Protein AF-A0A6I3MYE1-F1 (afdb_monomer_lite)

Foldseek 3Di:
DVVVVVVVVVVVVVVVPDDPDPDPDDPPDPPDDPDDDPPPLVDPVLVCCQQVVVPPVSLVVNLVSCVVVVNLVVQLVSLVSNCPPVVPLVSLVSNLVSLQCVQQPPHPDDSLDPVRPDPVSVVVSLVSLLSNLLQPNPVSLVSVQVNVVVCVVVPNDDPDDDSVVSVVNNVVVVVPVPD

Structure (mmCIF, N/CA/C/O backbone):
data_AF-A0A6I3MYE1-F1
#
_entry.id   AF-A0A6I3MYE1-F1
#
loop_
_atom_site.group_PDB
_atom_site.id
_atom_site.type_symbol
_atom_site.label_atom_id
_atom_site.label_alt_id
_atom_site.label_comp_id
_atom_site.label_asym_id
_atom_site.label_entity_id
_atom_site.label_seq_id
_atom_site.pdbx_PDB_ins_code
_atom_site.Cartn_x
_atom_site.Cartn_y
_atom_site.Cartn_z
_atom_site.occupancy
_atom_site.B_iso_or_equiv
_atom_site.auth_seq_id
_atom_site.auth_comp_id
_atom_site.auth_asym_id
_atom_site.auth_atom_id
_atom_site.pdbx_PDB_model_num
ATOM 1 N N . MET A 1 1 ? 21.513 -21.586 50.629 1.00 57.09 1 MET A N 1
ATOM 2 C CA . MET A 1 1 ? 21.632 -20.219 51.196 1.00 57.09 1 MET A CA 1
ATOM 3 C C . MET A 1 1 ? 21.993 -19.155 50.156 1.00 57.09 1 MET A C 1
ATOM 5 O O . MET A 1 1 ? 21.304 -18.153 50.114 1.00 57.09 1 MET A O 1
ATOM 9 N N . LYS A 1 2 ? 22.977 -19.357 49.261 1.00 51.38 2 LYS A N 1
ATOM 10 C CA . LYS A 1 2 ? 23.384 -18.339 48.261 1.00 51.38 2 LYS A CA 1
ATOM 11 C C . LYS A 1 2 ? 22.304 -17.934 47.233 1.00 51.38 2 LYS A C 1
ATOM 13 O O . LYS A 1 2 ? 22.290 -16.789 46.810 1.00 51.38 2 LYS A O 1
ATOM 18 N N . GLN A 1 3 ? 21.372 -18.825 46.878 1.00 56.34 3 GLN A N 1
ATOM 19 C CA . GLN A 1 3 ? 20.299 -18.511 45.917 1.00 56.34 3 GLN A CA 1
ATOM 20 C C . GLN A 1 3 ? 19.172 -17.634 46.497 1.00 56.34 3 GLN A C 1
ATOM 22 O O . GLN A 1 3 ? 18.558 -16.875 45.756 1.00 56.34 3 GLN A O 1
ATOM 27 N N . PHE A 1 4 ? 18.958 -17.651 47.819 1.00 63.69 4 PHE A N 1
ATOM 28 C CA . PHE A 1 4 ? 17.985 -16.762 48.470 1.00 63.69 4 PHE A CA 1
ATOM 29 C C . PHE A 1 4 ? 18.438 -15.295 48.448 1.00 63.69 4 PHE A C 1
ATOM 31 O O . PHE A 1 4 ? 17.611 -14.405 48.280 1.00 63.69 4 PHE A O 1
ATOM 38 N N . TYR A 1 5 ? 19.750 -15.041 48.528 1.00 66.94 5 TYR A N 1
ATOM 39 C CA . TYR A 1 5 ? 20.302 -13.685 48.436 1.00 66.94 5 TYR A CA 1
ATOM 40 C C . TYR A 1 5 ? 20.134 -13.069 47.044 1.00 66.94 5 TYR A C 1
ATOM 42 O O . TYR A 1 5 ? 19.904 -11.871 46.940 1.00 66.94 5 TYR A O 1
ATOM 50 N N . ILE A 1 6 ? 20.195 -13.879 45.983 1.00 71.44 6 ILE A N 1
ATOM 51 C CA . ILE A 1 6 ? 20.029 -13.398 44.603 1.00 71.44 6 ILE A CA 1
ATOM 52 C C . ILE A 1 6 ? 18.579 -12.961 44.362 1.00 71.44 6 ILE A C 1
ATOM 54 O O . ILE A 1 6 ? 18.345 -11.891 43.809 1.00 71.44 6 ILE A O 1
ATOM 58 N N . ILE A 1 7 ? 17.606 -13.744 44.839 1.00 74.31 7 ILE A N 1
ATOM 59 C CA . ILE A 1 7 ? 16.181 -13.405 44.711 1.00 74.31 7 ILE A CA 1
ATOM 60 C C . ILE A 1 7 ? 15.846 -12.169 45.556 1.00 74.31 7 ILE A C 1
ATOM 62 O O . ILE A 1 7 ? 15.204 -11.246 45.060 1.00 74.31 7 ILE A O 1
ATOM 66 N N . ALA A 1 8 ? 16.352 -12.092 46.792 1.00 74.00 8 ALA A N 1
ATOM 67 C CA . ALA A 1 8 ? 16.167 -10.919 47.646 1.00 74.00 8 ALA A CA 1
ATOM 68 C C . ALA A 1 8 ? 16.773 -9.641 47.032 1.00 74.00 8 ALA A C 1
ATOM 70 O O . ALA A 1 8 ? 16.176 -8.573 47.132 1.00 74.00 8 ALA A O 1
ATOM 71 N N . PHE A 1 9 ? 17.916 -9.751 46.347 1.00 75.88 9 PHE A N 1
ATOM 72 C CA . PHE A 1 9 ? 18.567 -8.629 45.667 1.00 75.88 9 PHE A CA 1
ATOM 73 C C . PHE A 1 9 ? 17.779 -8.143 44.438 1.00 75.88 9 PHE A C 1
ATOM 75 O O . PHE A 1 9 ? 17.625 -6.940 44.250 1.00 75.88 9 PHE A O 1
ATOM 82 N N . ILE A 1 10 ? 17.206 -9.055 43.642 1.00 75.44 10 ILE A N 1
ATOM 83 C CA . ILE A 1 10 ? 16.357 -8.699 42.489 1.00 75.44 10 ILE A CA 1
ATOM 84 C C . ILE A 1 10 ? 15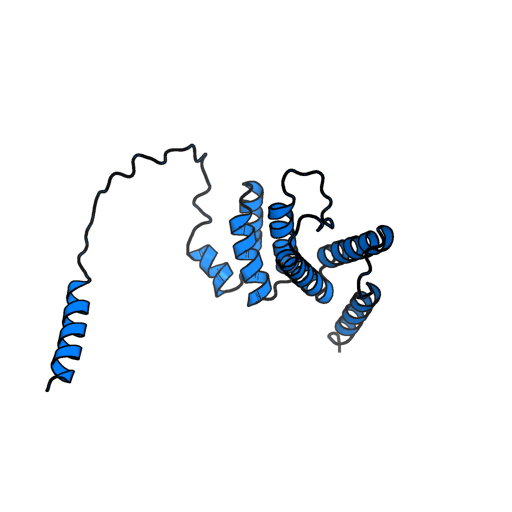.058 -8.017 42.953 1.00 75.44 10 ILE A C 1
ATOM 86 O O . ILE A 1 10 ? 14.643 -7.020 42.361 1.00 75.44 10 ILE A O 1
ATOM 90 N N . CYS A 1 11 ? 14.449 -8.485 44.048 1.00 72.88 11 CYS A N 1
ATOM 91 C CA . CYS A 1 11 ? 13.275 -7.835 44.638 1.00 72.88 11 CYS A CA 1
ATOM 92 C C . CYS A 1 11 ? 13.591 -6.437 45.196 1.00 72.88 11 CYS A C 1
ATOM 94 O O . CYS A 1 11 ? 12.757 -5.541 45.091 1.00 72.88 11 CYS A O 1
ATOM 96 N N . LEU A 1 12 ? 14.794 -6.223 45.741 1.00 71.75 12 LEU A N 1
ATOM 97 C CA . LEU A 1 12 ? 15.223 -4.913 46.241 1.00 71.75 12 LEU A CA 1
ATOM 98 C C . LEU A 1 12 ? 15.397 -3.888 45.103 1.00 71.75 12 LEU A C 1
ATOM 100 O O . LEU A 1 12 ? 15.037 -2.724 45.261 1.00 71.75 12 LEU A O 1
ATOM 104 N N . LEU A 1 13 ? 15.895 -4.327 43.941 1.00 68.62 13 LEU A N 1
ATOM 105 C CA . LEU A 1 13 ? 16.049 -3.481 42.751 1.00 68.62 13 LEU A CA 1
ATOM 106 C C . LEU A 1 13 ? 14.701 -3.081 42.131 1.00 68.62 13 LEU A C 1
ATOM 108 O O . LEU A 1 13 ? 14.567 -1.961 41.646 1.00 68.62 13 LEU A O 1
ATOM 112 N N . ALA A 1 14 ? 13.686 -3.948 42.200 1.00 65.94 14 ALA A N 1
ATOM 113 C CA . ALA A 1 14 ? 12.341 -3.641 41.706 1.00 65.94 14 ALA A CA 1
ATOM 114 C C . ALA A 1 14 ? 11.619 -2.558 42.537 1.00 65.94 14 ALA A C 1
ATOM 116 O O . ALA A 1 14 ? 10.782 -1.836 42.003 1.00 65.94 14 ALA A O 1
ATOM 117 N N . MET A 1 15 ? 11.968 -2.402 43.821 1.00 62.41 15 MET A N 1
ATOM 118 C CA . MET A 1 15 ? 11.363 -1.401 44.717 1.00 62.41 15 MET A CA 1
ATOM 119 C C . MET A 1 15 ? 12.040 -0.020 44.638 1.00 62.41 15 MET A C 1
ATOM 121 O O . MET A 1 15 ? 11.454 0.969 45.069 1.00 62.41 15 MET A O 1
ATOM 125 N N . LEU A 1 16 ? 13.248 0.072 44.068 1.00 60.94 16 LEU A N 1
ATOM 126 C CA . LEU A 1 16 ? 13.970 1.338 43.858 1.00 60.94 16 LEU A CA 1
ATOM 127 C C . LEU A 1 16 ? 13.668 1.996 42.494 1.00 60.94 16 LEU A C 1
ATOM 129 O O . LEU A 1 16 ? 14.170 3.081 42.219 1.00 60.94 16 LEU A O 1
ATOM 133 N N . GLY A 1 17 ? 12.847 1.365 41.645 1.00 58.81 17 GLY A N 1
ATOM 134 C CA . GLY A 1 17 ? 12.538 1.820 40.282 1.00 58.81 17 GLY A CA 1
ATOM 135 C C . GLY A 1 17 ? 11.368 2.802 40.131 1.00 58.81 17 GLY A C 1
ATOM 136 O O . GLY A 1 17 ? 11.041 3.160 39.005 1.00 58.81 17 GLY A O 1
ATOM 137 N N . CYS A 1 18 ? 10.740 3.253 41.221 1.00 49.69 18 CYS A N 1
ATOM 138 C CA . CYS A 1 18 ? 9.674 4.261 41.179 1.00 49.69 18 CYS A CA 1
ATOM 139 C C . CYS A 1 18 ? 10.105 5.540 41.904 1.00 49.69 18 CYS A C 1
ATOM 141 O O . CYS A 1 18 ? 9.678 5.807 43.027 1.00 49.69 18 CYS A O 1
ATOM 143 N N . SER A 1 19 ? 10.934 6.353 41.252 1.00 53.75 19 SER A N 1
ATOM 144 C CA . SER A 1 19 ? 11.054 7.775 41.567 1.00 53.75 19 SER A CA 1
ATOM 145 C C . SER A 1 19 ? 10.352 8.584 40.476 1.00 53.75 19 SER A C 1
ATOM 147 O O . SER A 1 19 ? 10.760 8.606 39.317 1.00 53.75 19 SER A O 1
ATOM 149 N N . ASN A 1 20 ? 9.265 9.255 40.863 1.00 55.44 20 ASN A N 1
ATOM 150 C CA . ASN A 1 20 ? 8.674 10.341 40.091 1.00 55.44 20 ASN A CA 1
ATOM 151 C C . ASN A 1 20 ? 9.698 11.480 40.010 1.00 55.44 20 ASN A C 1
ATOM 153 O O . ASN A 1 20 ? 9.786 12.312 40.911 1.00 55.44 20 ASN A O 1
ATOM 157 N N . GLY A 1 21 ? 10.487 11.491 38.941 1.00 41.78 21 GLY A N 1
ATOM 158 C CA . GLY A 1 21 ? 11.301 12.628 38.538 1.00 41.78 21 GLY A CA 1
ATOM 159 C C . GLY A 1 21 ? 10.532 13.465 37.526 1.00 41.78 21 GLY A C 1
ATOM 160 O O . GLY A 1 21 ? 10.546 13.164 36.336 1.00 41.78 21 GLY A O 1
ATOM 161 N N . GLN A 1 22 ? 9.857 14.518 37.991 1.00 51.88 22 GLN A N 1
ATOM 162 C CA . GLN A 1 22 ? 9.583 15.673 37.138 1.00 51.88 22 GLN A CA 1
ATOM 163 C C . GLN A 1 22 ? 10.924 16.348 36.862 1.00 51.88 22 GLN A C 1
ATOM 165 O O . GLN A 1 22 ? 11.401 17.135 37.676 1.00 51.88 22 GLN A O 1
ATOM 170 N N . ASP A 1 23 ? 11.540 16.005 35.734 1.00 42.75 23 ASP A N 1
ATOM 171 C CA . ASP A 1 23 ? 12.728 16.693 35.248 1.00 42.75 23 ASP A CA 1
ATOM 172 C C . ASP A 1 23 ? 12.311 17.677 34.149 1.00 42.75 23 ASP A C 1
ATOM 174 O O . ASP A 1 23 ? 12.023 17.307 33.006 1.00 42.75 23 ASP A O 1
ATOM 178 N N . ASN A 1 24 ? 12.213 18.949 34.542 1.00 52.44 24 ASN A N 1
ATOM 179 C CA . ASN A 1 24 ? 12.121 20.091 33.642 1.00 52.44 24 ASN A CA 1
ATOM 180 C C . ASN A 1 24 ? 13.464 20.229 32.914 1.00 52.44 24 ASN A C 1
ATOM 182 O O . ASN A 1 24 ? 14.309 21.032 33.301 1.00 52.44 24 ASN A O 1
ATOM 186 N N . SER A 1 25 ? 13.653 19.448 31.852 1.00 41.72 25 SER A N 1
ATOM 187 C CA . SER A 1 25 ? 14.732 19.674 30.896 1.00 41.72 25 SER A CA 1
ATOM 188 C C . SER A 1 25 ? 14.196 20.426 29.682 1.00 41.72 25 SER A C 1
ATOM 190 O O . SER A 1 25 ? 13.296 19.998 28.958 1.00 41.72 25 SER A O 1
ATOM 192 N N . ASP A 1 26 ? 14.757 21.615 29.536 1.00 51.88 26 ASP A N 1
ATOM 193 C CA . ASP A 1 26 ? 14.603 22.581 28.469 1.00 51.88 26 ASP A CA 1
ATOM 194 C C . ASP A 1 26 ? 14.612 21.912 27.076 1.00 51.88 26 ASP A C 1
ATOM 196 O O . ASP A 1 26 ? 15.653 21.521 26.549 1.00 51.88 26 ASP A O 1
ATOM 200 N N . LYS A 1 27 ? 13.429 21.765 26.464 1.00 46.03 27 LYS A N 1
ATOM 201 C CA . LYS A 1 27 ? 13.260 21.438 25.035 1.00 46.03 27 LYS A CA 1
ATOM 202 C C . LYS A 1 27 ? 13.051 22.714 24.218 1.00 46.03 27 LYS A C 1
ATOM 204 O O . LYS A 1 27 ? 12.190 22.782 23.343 1.00 46.03 27 LYS A O 1
ATOM 209 N N . SER A 1 28 ? 13.846 23.745 24.474 1.00 51.50 28 SER A N 1
ATOM 210 C CA . SER A 1 28 ? 14.076 24.796 23.490 1.00 51.50 28 SER A CA 1
ATOM 211 C C . SER A 1 28 ? 15.246 24.370 22.602 1.00 51.50 28 SER A C 1
ATOM 213 O O . SER A 1 28 ? 16.378 24.677 22.912 1.00 51.50 28 SER A O 1
ATOM 215 N N . LEU A 1 29 ? 14.982 23.583 21.546 1.00 48.62 29 LEU A N 1
ATOM 216 C CA . LEU A 1 29 ? 15.809 23.455 20.321 1.00 48.62 29 LEU A CA 1
ATOM 217 C C . LEU A 1 29 ? 15.250 22.364 19.376 1.00 48.62 29 LEU A C 1
ATOM 219 O O . LEU A 1 29 ? 15.963 21.464 18.970 1.00 48.62 29 LEU A O 1
ATOM 223 N N . LEU A 1 30 ? 13.967 22.439 19.011 1.00 39.25 30 LEU A N 1
ATOM 224 C CA . LEU A 1 30 ? 13.428 21.922 17.736 1.00 39.25 30 LEU A CA 1
ATOM 225 C C . LEU A 1 30 ? 12.148 22.715 17.406 1.00 39.25 30 LEU A C 1
ATOM 227 O O . LEU A 1 30 ? 11.047 22.180 17.340 1.00 39.25 30 LEU A O 1
ATOM 231 N N . LYS A 1 31 ? 12.280 24.039 17.263 1.00 42.41 31 LYS A N 1
ATOM 232 C CA . LYS A 1 31 ? 11.276 24.861 16.573 1.00 42.41 31 LYS A CA 1
ATOM 233 C C . LYS A 1 31 ? 11.700 24.980 15.113 1.00 42.41 31 LYS A C 1
ATOM 235 O O . LYS A 1 31 ? 12.221 26.010 14.703 1.00 42.41 31 LYS A O 1
ATOM 240 N N . GLU A 1 32 ? 11.475 23.929 14.337 1.00 44.84 32 GLU A N 1
ATOM 241 C CA . GLU A 1 32 ? 11.311 24.086 12.893 1.00 44.84 32 GLU A CA 1
ATOM 242 C C . GLU A 1 32 ? 9.823 23.967 12.573 1.00 44.84 32 GLU A C 1
ATOM 244 O O . GLU A 1 32 ? 9.210 22.932 12.803 1.00 44.84 32 GLU A O 1
ATOM 249 N N . ASN A 1 33 ? 9.260 25.094 12.127 1.00 46.38 33 ASN A N 1
ATOM 250 C CA . ASN A 1 33 ? 7.975 25.286 11.450 1.00 46.38 33 ASN A CA 1
ATOM 251 C C . ASN A 1 33 ? 7.081 24.041 11.288 1.00 46.38 33 ASN A C 1
ATOM 253 O O . ASN A 1 33 ? 6.906 23.518 10.188 1.00 46.38 33 ASN A O 1
ATOM 257 N N . THR A 1 34 ? 6.402 23.632 12.357 1.00 42.91 34 THR A N 1
ATOM 258 C CA . THR A 1 34 ? 5.213 22.787 12.247 1.00 42.91 34 THR A CA 1
ATOM 259 C C . THR A 1 34 ? 4.009 23.698 12.052 1.00 42.91 34 THR A C 1
ATOM 261 O O . THR A 1 34 ? 3.345 24.131 12.993 1.00 42.91 34 THR A O 1
ATOM 264 N N . GLY A 1 35 ? 3.752 24.049 10.790 1.00 45.97 35 GLY A N 1
ATOM 265 C CA . GLY A 1 35 ? 2.472 24.627 10.401 1.00 45.97 35 GLY A CA 1
ATOM 266 C C . GLY A 1 35 ? 1.352 23.739 10.940 1.00 45.97 35 GLY A C 1
ATOM 267 O O . GLY A 1 35 ? 1.360 22.543 10.679 1.00 45.97 35 GLY A O 1
ATOM 268 N N . ASN A 1 36 ? 0.475 24.338 11.746 1.00 50.50 36 ASN A N 1
ATOM 269 C CA . ASN A 1 36 ? -0.697 23.782 12.428 1.00 50.50 36 ASN A CA 1
ATOM 270 C C . ASN A 1 36 ? -1.111 22.370 11.953 1.00 50.50 36 ASN A C 1
ATOM 272 O O . ASN A 1 36 ? -1.989 22.204 11.105 1.00 50.50 36 ASN A O 1
ATOM 276 N N 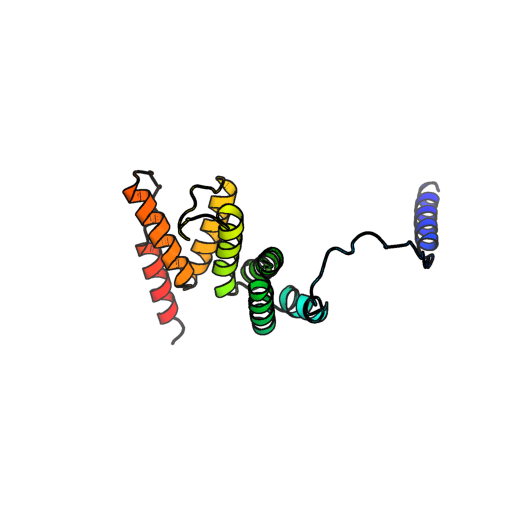. PHE A 1 37 ? -0.431 21.352 12.477 1.00 56.78 37 PHE A N 1
ATOM 277 C CA . PHE A 1 37 ? -0.712 19.959 12.168 1.00 56.78 37 PHE A CA 1
ATOM 278 C C . PHE A 1 37 ? -1.954 19.563 12.969 1.00 56.78 37 PHE A C 1
ATOM 280 O O . PHE A 1 37 ? -2.007 19.867 14.165 1.00 56.78 37 PHE A O 1
ATOM 287 N N . PRO A 1 38 ? -2.972 18.926 12.374 1.00 55.38 38 PRO A N 1
ATOM 288 C CA . PRO A 1 38 ? -4.142 18.508 13.126 1.00 55.38 38 PRO A CA 1
ATOM 289 C C . PRO A 1 38 ? -3.724 17.419 14.121 1.00 55.38 38 PRO A C 1
ATOM 291 O O . PRO A 1 38 ? -3.657 16.240 13.787 1.00 55.38 38 PRO A O 1
ATOM 294 N N . TYR A 1 39 ? -3.484 17.838 15.365 1.00 53.59 39 TYR A N 1
ATOM 295 C CA . TYR A 1 39 ? -3.107 17.039 16.543 1.00 53.59 39 TYR A CA 1
ATOM 296 C C . TYR A 1 39 ? -4.094 15.890 16.855 1.00 53.59 39 TYR A C 1
ATOM 298 O O . TYR A 1 39 ? -3.867 15.062 17.726 1.00 53.59 39 TYR A O 1
ATOM 306 N N . ILE A 1 40 ? -5.213 15.836 16.133 1.00 54.22 40 ILE A N 1
ATOM 307 C CA . ILE A 1 40 ? -6.373 14.982 16.385 1.00 54.22 40 ILE A CA 1
ATOM 308 C C . ILE A 1 40 ? -6.126 13.511 15.989 1.00 54.22 40 ILE A C 1
ATOM 310 O O . ILE A 1 40 ? -6.814 12.635 16.500 1.00 54.22 40 ILE A O 1
ATOM 314 N N . PHE A 1 41 ? -5.159 13.199 15.115 1.00 58.81 41 PHE A N 1
ATOM 315 C CA . PHE A 1 41 ? -5.047 11.853 14.512 1.00 58.81 41 PHE A CA 1
ATOM 316 C C . PHE A 1 41 ? -3.853 11.002 14.953 1.00 58.81 41 PHE A C 1
ATOM 318 O O . PHE A 1 41 ? -3.728 9.860 14.518 1.00 58.81 41 PHE A O 1
ATOM 325 N N . GLU A 1 42 ? -3.038 11.515 15.869 1.00 65.50 42 GLU A N 1
ATOM 326 C CA . GLU A 1 42 ? -2.080 10.718 16.646 1.00 65.50 42 GLU A CA 1
ATOM 327 C C . GLU A 1 42 ? -2.682 10.237 17.978 1.00 65.50 42 GLU A C 1
ATOM 329 O O . GLU A 1 42 ? -1.956 9.807 18.872 1.00 65.50 42 GLU A O 1
ATOM 334 N N . SER A 1 43 ? -4.011 10.316 18.147 1.00 82.56 43 SER A N 1
ATOM 335 C CA . SER A 1 43 ? -4.630 9.817 19.370 1.00 82.56 43 SER A CA 1
ATOM 336 C C . SER A 1 43 ? -4.439 8.304 19.477 1.00 82.56 43 SER A C 1
ATOM 338 O O . SER A 1 43 ? -4.646 7.548 18.521 1.00 82.56 43 SER A O 1
ATOM 340 N N . GLU A 1 44 ? -4.060 7.861 20.674 1.00 88.50 44 GLU A N 1
ATOM 341 C CA . GLU A 1 44 ? -3.897 6.446 21.011 1.00 88.50 44 GLU A CA 1
ATOM 342 C C . GLU A 1 44 ? -5.156 5.641 20.648 1.00 88.50 44 GLU A C 1
ATOM 344 O O . GLU A 1 44 ? -5.060 4.534 20.128 1.00 88.50 44 GLU A O 1
ATOM 349 N N . GLU A 1 45 ? -6.339 6.242 20.802 1.00 91.06 45 GLU A N 1
ATOM 350 C CA . GLU A 1 45 ? -7.627 5.654 20.428 1.00 91.06 45 GLU A CA 1
ATOM 351 C C . GLU A 1 45 ? -7.707 5.281 18.939 1.00 91.06 45 GLU A C 1
ATOM 353 O O . GLU A 1 45 ? -8.084 4.158 18.599 1.00 91.06 45 GLU A O 1
ATOM 358 N N . VAL A 1 46 ? -7.318 6.188 18.034 1.00 90.25 46 VAL A N 1
ATOM 359 C CA . VAL A 1 46 ? -7.344 5.924 16.586 1.00 90.25 46 VAL A CA 1
ATOM 360 C C . VAL A 1 46 ? -6.319 4.854 16.221 1.00 90.25 46 VAL A C 1
ATOM 362 O O . VAL A 1 46 ? -6.614 3.947 15.434 1.00 90.25 46 VAL A O 1
ATOM 365 N N . GLN A 1 47 ? -5.128 4.918 16.819 1.00 92.62 47 GLN A N 1
ATOM 366 C CA . GLN A 1 47 ? -4.106 3.901 16.613 1.00 92.62 47 GLN A CA 1
ATOM 367 C C . GLN A 1 47 ? -4.594 2.529 17.094 1.00 92.62 47 GLN A C 1
ATOM 369 O O . GLN A 1 47 ? -4.425 1.544 16.377 1.00 92.62 47 GLN A O 1
ATOM 374 N N . MET A 1 48 ? -5.234 2.447 18.262 1.00 94.44 48 MET A N 1
ATOM 375 C CA . MET A 1 48 ? -5.816 1.212 18.791 1.00 94.44 48 MET A CA 1
ATOM 376 C C . MET A 1 48 ? -6.936 0.684 17.889 1.00 94.44 48 MET A C 1
ATOM 378 O O . MET A 1 48 ? -6.932 -0.504 17.559 1.00 94.44 48 MET A O 1
ATOM 382 N N . ALA A 1 49 ? -7.843 1.547 17.423 1.00 96.31 49 ALA A N 1
ATOM 383 C CA . ALA A 1 49 ? -8.924 1.168 16.514 1.00 96.31 49 ALA A CA 1
ATOM 384 C C . ALA A 1 49 ? -8.389 0.482 15.246 1.00 96.31 49 ALA A C 1
ATOM 386 O O . ALA A 1 49 ? -8.874 -0.578 14.846 1.00 96.31 49 ALA A O 1
ATOM 387 N N . ILE A 1 50 ? -7.324 1.019 14.647 1.00 97.31 50 ILE A N 1
ATOM 388 C CA . ILE A 1 50 ? -6.719 0.421 13.450 1.00 97.31 50 ILE A CA 1
ATOM 389 C C . ILE A 1 50 ? -5.885 -0.811 13.820 1.00 97.31 50 ILE A C 1
ATOM 391 O O . ILE A 1 50 ? -6.081 -1.898 13.276 1.00 97.31 50 ILE A O 1
ATOM 395 N N . CYS A 1 51 ? -4.941 -0.666 14.748 1.00 96.94 51 CYS A N 1
ATOM 396 C CA . CYS A 1 51 ? -3.924 -1.679 15.005 1.00 96.94 51 CYS A CA 1
ATOM 397 C C . CYS A 1 51 ? -4.465 -2.907 15.738 1.00 96.94 51 CYS A C 1
ATOM 399 O O . CYS A 1 51 ? -4.018 -4.021 15.445 1.00 96.94 51 CYS A O 1
ATOM 401 N N . LEU A 1 52 ? -5.415 -2.734 16.662 1.00 96.62 52 LEU A N 1
ATOM 402 C CA . LEU A 1 52 ? -5.966 -3.804 17.504 1.00 96.62 52 LEU A CA 1
ATOM 403 C C . LEU A 1 52 ? -7.329 -4.315 17.038 1.00 96.62 52 LEU A C 1
ATOM 405 O O . LEU A 1 52 ? -7.624 -5.488 17.271 1.00 96.62 52 LEU A O 1
ATOM 409 N N . HIS A 1 53 ? -8.116 -3.473 16.363 1.00 97.69 53 HIS A N 1
ATOM 410 C CA . HIS A 1 53 ? -9.479 -3.824 15.954 1.00 97.69 53 HIS A CA 1
ATOM 411 C C . HIS A 1 53 ? -9.694 -3.873 14.438 1.00 97.69 53 HIS A C 1
ATOM 413 O O . HIS A 1 53 ? -10.734 -4.354 13.996 1.00 97.69 53 HIS A O 1
ATOM 419 N N . GLY A 1 54 ? -8.722 -3.438 13.631 1.00 97.62 54 GLY A N 1
ATOM 420 C CA . GLY A 1 54 ? -8.841 -3.478 12.175 1.00 97.62 54 GLY A CA 1
ATOM 421 C C . GLY A 1 54 ? -9.932 -2.553 11.643 1.00 97.62 54 GLY A C 1
ATOM 422 O O . GLY A 1 54 ? -10.554 -2.864 10.627 1.00 97.62 54 GLY A O 1
ATOM 423 N N . ASP A 1 55 ? -10.194 -1.437 12.330 1.00 98.25 55 ASP A N 1
ATOM 424 C CA . ASP A 1 55 ? -11.224 -0.482 11.934 1.00 98.25 55 ASP A CA 1
ATOM 425 C C . ASP A 1 55 ? -10.895 0.129 10.562 1.00 98.25 55 ASP A C 1
ATOM 427 O O . ASP A 1 55 ? -10.009 0.976 10.396 1.00 98.25 55 ASP A O 1
ATOM 431 N N . THR A 1 56 ? -11.640 -0.318 9.551 1.00 98.31 56 THR A N 1
ATOM 432 C CA . THR A 1 56 ? -11.461 0.121 8.165 1.00 98.31 56 THR A CA 1
ATOM 433 C C . THR A 1 56 ? -11.885 1.572 7.946 1.00 98.31 56 THR A C 1
ATOM 435 O O . THR A 1 56 ? -11.307 2.243 7.093 1.00 98.31 56 THR A O 1
ATOM 438 N N . ILE A 1 57 ? -12.843 2.094 8.720 1.00 97.19 57 ILE A N 1
ATOM 439 C CA . ILE A 1 57 ? -13.301 3.483 8.617 1.00 97.19 57 ILE A CA 1
ATOM 440 C C . ILE A 1 57 ? -12.222 4.405 9.183 1.00 97.19 57 ILE A C 1
ATOM 442 O O . ILE A 1 57 ? -11.852 5.386 8.530 1.00 97.19 57 ILE A O 1
ATOM 446 N N . ALA A 1 58 ? -11.685 4.074 10.361 1.00 95.94 58 ALA A N 1
ATOM 447 C CA . ALA A 1 58 ? -10.564 4.792 10.960 1.00 95.94 58 ALA A CA 1
ATOM 448 C C . ALA A 1 58 ? -9.349 4.777 10.022 1.00 95.94 58 ALA A C 1
ATOM 450 O O . ALA A 1 58 ? -8.800 5.834 9.708 1.00 95.94 58 ALA A O 1
ATOM 451 N N . TYR A 1 59 ? -9.006 3.607 9.476 1.00 97.50 59 TYR A N 1
ATOM 452 C CA . TYR A 1 59 ? -7.917 3.463 8.513 1.00 97.50 59 TYR A CA 1
ATOM 453 C C . TYR A 1 59 ? -8.084 4.362 7.281 1.00 97.50 59 TYR A C 1
ATOM 455 O O . TYR A 1 59 ? -7.146 5.064 6.908 1.00 97.50 59 TYR A O 1
ATOM 463 N N . GLN A 1 60 ? -9.261 4.385 6.643 1.00 97.38 60 GLN A N 1
ATOM 464 C CA . GLN A 1 60 ? -9.470 5.208 5.445 1.00 97.38 60 GLN A CA 1
ATOM 465 C C . GLN A 1 60 ? -9.383 6.709 5.751 1.00 97.38 60 GLN A C 1
ATOM 467 O O . GLN A 1 60 ? -8.800 7.455 4.962 1.00 97.38 60 GLN A O 1
ATOM 472 N N . LYS A 1 61 ? -9.912 7.150 6.902 1.00 94.81 61 LYS A N 1
ATOM 473 C CA . LYS A 1 61 ? -9.808 8.547 7.355 1.00 94.81 61 LYS A CA 1
ATOM 474 C C . LYS A 1 61 ? -8.351 8.949 7.576 1.00 94.81 61 LYS A C 1
ATOM 476 O O . LYS A 1 61 ? -7.900 9.940 7.007 1.00 94.81 61 LYS A O 1
ATOM 481 N N . VAL A 1 62 ? -7.619 8.141 8.342 1.00 93.06 62 VAL A N 1
ATOM 482 C CA . VAL A 1 62 ? -6.202 8.352 8.661 1.00 93.06 62 VAL A CA 1
ATOM 483 C C . VAL A 1 62 ? -5.343 8.346 7.401 1.00 93.06 62 VAL A C 1
ATOM 485 O O . VAL A 1 62 ? -4.562 9.267 7.181 1.00 93.06 62 VAL A O 1
ATOM 488 N N . LYS A 1 63 ? -5.538 7.360 6.518 1.00 95.38 63 LYS A N 1
ATOM 489 C CA . LYS A 1 63 ? -4.829 7.277 5.237 1.00 95.38 63 LYS A CA 1
ATOM 490 C C . LYS A 1 63 ? -5.048 8.524 4.389 1.00 95.38 63 LYS A C 1
ATOM 492 O O . LYS A 1 63 ? -4.083 9.067 3.857 1.00 95.38 63 LYS A O 1
ATOM 497 N N . LYS A 1 64 ? -6.305 8.953 4.222 1.00 94.44 64 LYS A N 1
ATOM 498 C CA . LYS A 1 64 ? -6.622 10.142 3.425 1.00 94.44 64 LYS A CA 1
ATOM 499 C C . LYS A 1 64 ? -5.914 11.365 4.003 1.00 94.44 64 LYS A C 1
ATOM 501 O O . LYS A 1 64 ? -5.237 12.066 3.264 1.00 94.44 64 LYS A O 1
ATOM 506 N N . LEU A 1 65 ? -6.041 11.574 5.311 1.00 91.88 65 LEU A N 1
ATOM 507 C CA . LEU A 1 65 ? -5.432 12.707 5.991 1.00 91.88 65 LEU A CA 1
ATOM 508 C C . LEU A 1 65 ? -3.913 12.716 5.815 1.00 91.88 65 LEU A C 1
ATOM 510 O O . LEU A 1 65 ? -3.363 13.700 5.339 1.00 91.88 65 LEU A O 1
ATOM 514 N N . TYR A 1 66 ? -3.225 11.621 6.135 1.00 92.38 66 TYR A N 1
ATOM 515 C CA . TYR A 1 66 ? -1.772 11.583 5.998 1.00 92.38 66 TYR A CA 1
ATOM 516 C C . TYR A 1 66 ? -1.309 11.798 4.559 1.00 92.38 66 TYR A C 1
ATOM 518 O O . TYR A 1 66 ? -0.311 12.480 4.353 1.00 92.38 66 TYR A O 1
ATOM 526 N N . ARG A 1 67 ? -2.050 11.312 3.556 1.00 92.19 67 ARG A N 1
ATOM 527 C CA . ARG A 1 67 ? -1.763 11.633 2.150 1.00 92.19 67 ARG A CA 1
ATOM 528 C C . ARG A 1 67 ? -1.970 13.112 1.825 1.00 92.19 67 ARG A C 1
ATOM 530 O O . ARG A 1 67 ? -1.132 13.675 1.129 1.00 92.19 67 ARG A O 1
ATOM 537 N N . ASP A 1 68 ? -3.017 13.751 2.353 1.00 91.75 68 ASP A N 1
ATOM 538 C CA . ASP A 1 68 ? -3.256 15.195 2.172 1.00 91.75 68 ASP A CA 1
ATOM 539 C C . ASP A 1 68 ? -2.082 16.039 2.721 1.00 91.75 68 ASP A C 1
ATOM 541 O O . ASP A 1 68 ? -1.779 17.103 2.186 1.00 91.75 68 ASP A O 1
ATOM 545 N N . TYR A 1 69 ? -1.379 15.533 3.740 1.00 89.31 69 TYR A N 1
ATOM 546 C CA . TYR A 1 69 ? -0.186 16.148 4.335 1.00 89.31 69 TYR A CA 1
ATOM 547 C C . TYR A 1 69 ? 1.148 15.536 3.855 1.00 89.31 69 TYR A C 1
ATOM 549 O O . TYR A 1 69 ? 2.206 15.907 4.360 1.00 89.31 69 TYR A O 1
ATOM 557 N N . ASN A 1 70 ? 1.124 14.633 2.868 1.00 89.06 70 ASN A N 1
ATOM 558 C CA . ASN A 1 70 ? 2.300 13.965 2.293 1.00 89.06 70 ASN A CA 1
ATOM 559 C C . ASN A 1 70 ? 3.157 13.163 3.304 1.00 89.06 70 ASN A C 1
ATOM 561 O O . ASN A 1 70 ? 4.389 13.158 3.258 1.00 89.06 70 ASN A O 1
ATOM 565 N N . ILE A 1 71 ? 2.495 12.466 4.224 1.00 90.62 71 ILE A N 1
ATOM 566 C CA . ILE A 1 71 ? 3.087 11.680 5.312 1.00 90.62 71 ILE A CA 1
ATOM 567 C C . ILE A 1 71 ? 2.974 10.182 4.983 1.00 90.62 71 ILE A C 1
ATOM 569 O O . ILE A 1 71 ? 2.123 9.451 5.485 1.00 90.62 71 ILE A O 1
ATOM 573 N N . GLU A 1 72 ? 3.820 9.704 4.072 1.00 90.50 72 GLU A N 1
ATOM 574 C CA . GLU A 1 72 ? 3.700 8.332 3.547 1.00 90.50 72 GLU A CA 1
ATOM 575 C C . GLU A 1 72 ? 4.190 7.241 4.514 1.00 90.50 72 GLU A C 1
ATOM 577 O O . GLU A 1 72 ? 3.799 6.080 4.383 1.00 90.50 72 GLU A O 1
ATOM 582 N N . ARG A 1 73 ? 5.022 7.578 5.509 1.00 93.00 73 ARG A N 1
ATOM 583 C CA . ARG A 1 73 ? 5.528 6.607 6.499 1.00 93.00 73 ARG A CA 1
ATOM 584 C C . ARG A 1 73 ? 4.382 6.026 7.334 1.00 93.00 73 ARG A C 1
ATOM 586 O O . ARG A 1 73 ? 4.313 4.815 7.535 1.00 93.00 73 ARG A O 1
ATOM 593 N N . GLU A 1 74 ? 3.475 6.871 7.791 1.00 93.44 74 GLU A N 1
ATOM 594 C CA . GLU A 1 74 ? 2.348 6.510 8.639 1.00 93.44 74 GLU A CA 1
ATOM 595 C C . GLU A 1 74 ? 1.296 5.778 7.799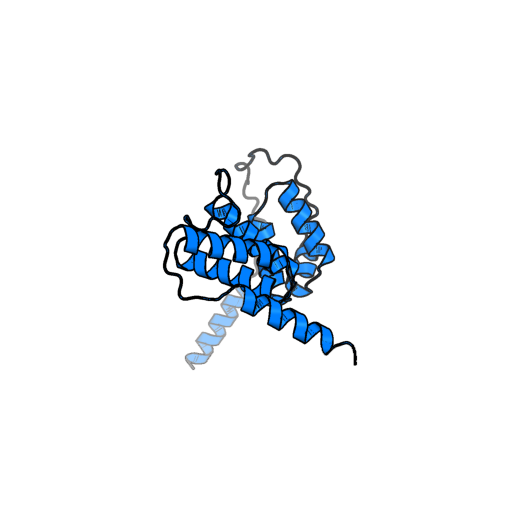 1.00 93.44 74 GLU A C 1
ATOM 597 O O . GLU A 1 74 ? 0.774 4.744 8.222 1.00 93.44 74 GLU A O 1
ATOM 602 N N . VAL A 1 75 ? 1.067 6.221 6.555 1.00 96.12 75 VAL A N 1
ATOM 603 C CA . VAL A 1 75 ? 0.238 5.479 5.591 1.00 96.12 75 VAL A CA 1
ATOM 604 C C . VAL A 1 75 ? 0.785 4.068 5.387 1.00 96.12 75 VAL A C 1
ATOM 606 O O . VAL A 1 75 ? 0.009 3.108 5.435 1.00 96.12 75 VAL A O 1
ATOM 609 N N . PHE A 1 76 ? 2.099 3.917 5.201 1.00 97.44 76 PHE A N 1
ATOM 610 C CA . PHE A 1 76 ? 2.738 2.612 5.066 1.00 97.44 76 PHE A CA 1
ATOM 611 C C . PHE A 1 76 ? 2.515 1.748 6.308 1.00 97.44 76 PHE A C 1
ATOM 613 O O . PHE A 1 76 ? 2.063 0.614 6.168 1.00 97.44 76 PHE A O 1
ATOM 620 N N . PHE A 1 77 ? 2.771 2.281 7.507 1.00 97.25 77 PHE A N 1
ATOM 621 C CA . PHE A 1 77 ? 2.601 1.552 8.766 1.00 97.25 77 PHE A CA 1
ATOM 622 C C . PHE A 1 77 ? 1.185 0.980 8.907 1.00 97.25 77 PHE A C 1
ATOM 624 O O . PHE A 1 77 ? 1.012 -0.233 9.054 1.00 97.25 77 PHE A O 1
ATOM 631 N N . TYR A 1 78 ? 0.161 1.827 8.785 1.00 97.69 78 TYR A N 1
ATOM 632 C CA . TYR A 1 78 ? -1.222 1.381 8.939 1.00 97.69 78 TYR A CA 1
ATOM 633 C C . TYR A 1 78 ? -1.653 0.440 7.812 1.00 97.69 78 TYR A C 1
ATOM 635 O O . TYR A 1 78 ? -2.312 -0.567 8.068 1.00 97.69 78 TYR A O 1
ATOM 643 N N . SER A 1 79 ? -1.239 0.700 6.569 1.00 98.44 79 SER A N 1
ATOM 644 C CA . SER A 1 79 ? -1.548 -0.186 5.437 1.00 98.44 79 SER A CA 1
ATOM 645 C C . SER A 1 79 ? -0.900 -1.558 5.611 1.00 98.44 79 SER A C 1
ATOM 647 O O . SER A 1 79 ? -1.523 -2.580 5.334 1.00 98.44 79 SER A O 1
ATOM 649 N N . PHE A 1 80 ? 0.327 -1.602 6.128 1.00 98.50 80 PHE A N 1
ATOM 650 C CA . PHE A 1 80 ? 1.032 -2.844 6.411 1.00 98.50 80 PHE A CA 1
ATOM 651 C C . PHE A 1 80 ? 0.301 -3.660 7.479 1.00 98.50 80 PHE A C 1
ATOM 653 O O . PHE A 1 80 ? 0.054 -4.851 7.280 1.00 98.50 80 PHE A O 1
ATOM 660 N N . VAL A 1 81 ? -0.117 -3.032 8.580 1.00 98.38 81 VAL A N 1
ATOM 661 C CA . VAL A 1 81 ? -0.919 -3.705 9.613 1.00 98.38 81 VAL A CA 1
ATOM 662 C C . VAL A 1 81 ? -2.231 -4.232 9.023 1.00 98.38 81 VAL A C 1
ATOM 664 O O . VAL A 1 81 ? -2.547 -5.413 9.179 1.00 98.38 81 VAL A O 1
ATOM 667 N N . MET A 1 82 ? -2.958 -3.402 8.274 1.00 98.62 82 MET A N 1
ATOM 668 C CA . MET A 1 82 ? -4.250 -3.763 7.681 1.00 98.62 82 MET A CA 1
ATOM 669 C C . MET A 1 82 ? -4.155 -4.893 6.647 1.00 98.62 82 MET A C 1
ATOM 671 O O . MET A 1 82 ? -5.012 -5.778 6.623 1.00 98.62 82 MET A O 1
ATOM 675 N N . ALA A 1 83 ? -3.104 -4.916 5.826 1.00 98.44 83 ALA A N 1
ATOM 676 C CA . ALA A 1 83 ? -2.889 -5.964 4.831 1.00 98.44 83 ALA A CA 1
ATOM 677 C C . ALA A 1 83 ? -2.505 -7.308 5.471 1.00 98.44 83 ALA A C 1
ATOM 679 O O . ALA A 1 83 ? -3.008 -8.362 5.072 1.00 98.44 83 ALA A O 1
ATOM 680 N N . ASN A 1 84 ? -1.613 -7.288 6.466 1.00 98.12 84 ASN A N 1
ATOM 681 C CA . ASN A 1 84 ? -1.061 -8.518 7.036 1.00 98.12 84 ASN A CA 1
ATOM 682 C C . ASN A 1 84 ? -1.944 -9.117 8.134 1.00 98.12 84 ASN A C 1
ATOM 684 O O . ASN A 1 84 ? -2.127 -10.330 8.151 1.00 98.12 84 ASN A O 1
ATOM 688 N N . ARG A 1 85 ? -2.496 -8.292 9.034 1.00 97.94 85 ARG A N 1
ATOM 689 C CA . ARG A 1 85 ? -3.274 -8.768 10.189 1.00 97.94 85 ARG A CA 1
ATOM 690 C C . ARG A 1 85 ? -4.749 -8.969 9.864 1.00 97.94 85 ARG A C 1
ATOM 692 O O . ARG A 1 85 ? -5.333 -9.957 10.290 1.00 97.94 85 ARG A O 1
ATOM 699 N N . TYR A 1 86 ? -5.339 -8.039 9.120 1.00 98.12 86 TYR A N 1
ATOM 700 C CA . TYR A 1 86 ? -6.783 -8.024 8.855 1.00 98.12 86 TYR A CA 1
ATOM 701 C C . TYR A 1 86 ? -7.137 -8.423 7.424 1.00 98.12 86 TYR A C 1
ATOM 703 O O . TYR A 1 86 ? -8.312 -8.519 7.084 1.00 98.12 86 TYR A O 1
ATOM 711 N N . HIS A 1 87 ? -6.131 -8.648 6.571 1.00 97.00 87 HIS A N 1
ATOM 712 C CA . HIS A 1 87 ? -6.312 -8.989 5.159 1.00 97.00 87 HIS A CA 1
ATOM 713 C C . HIS A 1 87 ? -7.233 -8.021 4.407 1.00 97.00 87 HIS A C 1
ATOM 715 O O . HIS A 1 87 ? -7.916 -8.407 3.455 1.00 97.00 87 HIS A O 1
ATOM 721 N N . TYR A 1 88 ? -7.241 -6.753 4.826 1.00 98.06 88 TYR A N 1
ATOM 722 C CA . TYR A 1 88 ? -8.106 -5.741 4.250 1.00 98.06 88 TYR A CA 1
ATOM 723 C C . TYR A 1 88 ? -7.681 -5.455 2.806 1.00 98.06 88 TYR A C 1
ATOM 725 O O . TYR A 1 88 ? -6.567 -5.001 2.542 1.00 98.06 88 TYR A O 1
ATOM 733 N N . LEU A 1 89 ? -8.574 -5.746 1.858 1.00 97.56 89 LEU A N 1
ATOM 734 C CA . LEU A 1 89 ? -8.249 -5.819 0.431 1.00 97.56 89 LEU A CA 1
ATOM 735 C C . LEU A 1 89 ? -7.569 -4.556 -0.146 1.00 97.56 89 LEU A C 1
ATOM 737 O O . LEU A 1 89 ? -6.584 -4.702 -0.878 1.00 97.56 89 LEU A O 1
ATOM 741 N N . PRO A 1 90 ? -8.026 -3.325 0.154 1.00 97.81 90 PRO A N 1
ATOM 742 C CA . PRO A 1 90 ? -7.368 -2.113 -0.337 1.00 97.81 90 PRO A CA 1
ATOM 743 C C . PRO A 1 90 ? -5.936 -1.948 0.185 1.00 97.81 90 PRO A C 1
ATOM 745 O O . PRO A 1 90 ? -5.068 -1.478 -0.550 1.00 97.81 90 PRO A O 1
ATOM 748 N N . ALA A 1 91 ? -5.667 -2.409 1.410 1.00 98.44 91 ALA A N 1
ATOM 749 C CA . ALA A 1 91 ? -4.392 -2.183 2.077 1.00 98.44 91 ALA A CA 1
ATOM 750 C C . ALA A 1 91 ? -3.218 -2.892 1.385 1.00 98.44 91 ALA A C 1
ATOM 752 O O . ALA A 1 91 ? -2.104 -2.380 1.407 1.00 98.44 91 ALA A O 1
ATOM 753 N N . TYR A 1 92 ? -3.450 -4.020 0.703 1.00 98.62 92 TYR A N 1
ATOM 754 C CA . TYR A 1 92 ? -2.410 -4.670 -0.107 1.00 98.62 92 TYR A CA 1
ATOM 755 C C . TYR A 1 92 ? -1.860 -3.740 -1.195 1.00 98.62 92 TYR A C 1
ATOM 757 O O . TYR A 1 92 ? -0.650 -3.662 -1.398 1.00 98.62 92 TYR A O 1
ATOM 765 N N . TYR A 1 93 ? -2.747 -3.022 -1.888 1.00 98.44 93 TYR A N 1
ATOM 766 C CA . TYR A 1 93 ? -2.335 -2.069 -2.912 1.00 98.44 93 TYR A CA 1
ATOM 767 C C . TYR A 1 93 ? -1.720 -0.814 -2.289 1.00 98.44 93 TYR A C 1
ATOM 769 O O . TYR A 1 93 ? -0.710 -0.326 -2.789 1.00 98.44 93 TYR A O 1
ATOM 777 N N . ASP A 1 94 ? -2.267 -0.336 -1.169 1.00 98.31 94 ASP A N 1
ATOM 778 C CA . ASP A 1 94 ? -1.717 0.822 -0.461 1.00 98.31 94 ASP A CA 1
ATOM 779 C C . ASP A 1 94 ? -0.272 0.574 0.021 1.00 98.31 94 ASP A C 1
ATOM 781 O O . ASP A 1 94 ? 0.582 1.433 -0.187 1.00 98.31 94 ASP A O 1
ATOM 785 N N . VAL A 1 95 ? 0.050 -0.618 0.552 1.00 98.31 95 VAL A N 1
ATOM 786 C CA . VAL A 1 95 ? 1.437 -1.001 0.901 1.00 98.31 95 VAL A CA 1
ATOM 787 C C . VAL A 1 95 ? 2.356 -0.899 -0.313 1.00 98.31 95 VAL A C 1
ATOM 789 O O . VAL A 1 95 ? 3.447 -0.334 -0.229 1.00 98.31 95 VAL A O 1
ATOM 792 N N . TYR A 1 96 ? 1.916 -1.431 -1.454 1.00 97.94 96 TYR A N 1
ATOM 793 C CA . TYR A 1 96 ? 2.678 -1.345 -2.692 1.00 97.94 96 TYR A CA 1
ATOM 794 C C . TYR A 1 96 ? 2.909 0.112 -3.128 1.00 97.94 96 TYR A C 1
ATOM 796 O O . TYR A 1 96 ? 4.035 0.447 -3.491 1.00 97.94 96 TYR A O 1
ATOM 804 N N . VAL A 1 97 ? 1.886 0.973 -3.071 1.00 96.56 97 VAL A N 1
ATOM 805 C CA . VAL A 1 97 ? 1.997 2.387 -3.468 1.00 96.56 97 VAL A CA 1
ATOM 806 C C . VAL A 1 97 ? 3.022 3.118 -2.606 1.00 96.56 97 VAL A C 1
ATOM 808 O O . VAL A 1 97 ? 3.896 3.780 -3.163 1.00 96.56 97 VAL A O 1
ATOM 811 N N . CYS A 1 98 ? 2.981 2.941 -1.283 1.00 96.56 98 CYS A N 1
ATOM 812 C CA . CYS A 1 98 ? 3.940 3.587 -0.387 1.00 96.56 98 CYS A CA 1
ATOM 813 C C . CYS A 1 98 ? 5.377 3.119 -0.654 1.00 96.56 98 CYS A C 1
ATOM 815 O O . CYS A 1 98 ? 6.303 3.927 -0.705 1.00 96.56 98 CYS A O 1
ATOM 817 N N . LEU A 1 99 ? 5.578 1.818 -0.891 1.00 95.94 99 LEU A N 1
ATOM 818 C CA . LEU A 1 99 ? 6.891 1.292 -1.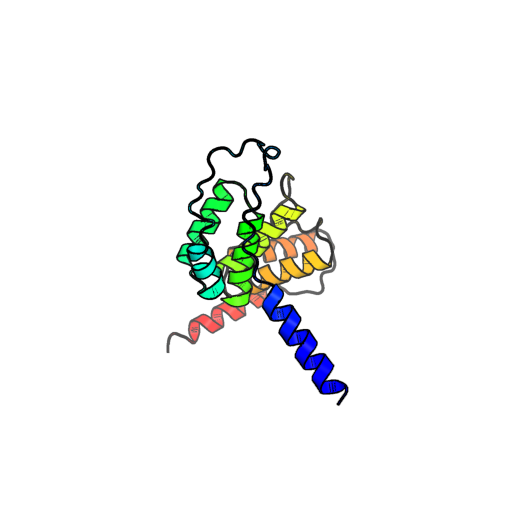270 1.00 95.94 99 LEU A CA 1
ATOM 819 C C . LEU A 1 99 ? 7.337 1.857 -2.620 1.00 95.94 99 LEU A C 1
ATOM 821 O O . LEU A 1 99 ? 8.465 2.314 -2.758 1.00 95.94 99 LEU A O 1
ATOM 825 N N . TRP A 1 100 ? 6.453 1.893 -3.614 1.00 95.94 100 TRP A N 1
ATOM 826 C CA . TRP A 1 100 ? 6.757 2.504 -4.902 1.00 95.94 100 TRP A CA 1
ATOM 827 C C . TRP A 1 100 ? 7.166 3.968 -4.768 1.00 95.94 100 TRP A C 1
ATOM 829 O O . TRP A 1 100 ? 8.199 4.350 -5.318 1.00 95.94 100 TRP A O 1
ATOM 839 N N . GLN A 1 101 ? 6.440 4.765 -3.987 1.00 93.69 101 GLN A N 1
ATOM 840 C CA . GLN A 1 101 ? 6.809 6.152 -3.710 1.00 93.69 101 GLN A CA 1
ATOM 841 C C . GLN A 1 101 ? 8.163 6.252 -2.995 1.00 93.69 101 GLN A C 1
ATOM 843 O O . GLN A 1 101 ? 8.946 7.134 -3.328 1.00 93.69 101 GLN A O 1
ATOM 848 N N . ALA A 1 102 ? 8.504 5.341 -2.083 1.00 93.12 102 ALA A N 1
ATOM 849 C CA . ALA A 1 102 ? 9.801 5.371 -1.405 1.00 93.12 102 ALA A CA 1
ATOM 850 C C . ALA A 1 102 ? 10.994 5.185 -2.371 1.00 93.12 102 ALA A C 1
ATOM 852 O O . ALA A 1 102 ? 12.027 5.834 -2.213 1.00 93.12 102 ALA A O 1
ATOM 853 N N . PHE A 1 103 ? 10.861 4.344 -3.404 1.00 92.00 103 PHE A N 1
ATOM 854 C CA . PHE A 1 103 ? 11.936 4.101 -4.384 1.00 92.00 103 PHE A CA 1
ATOM 855 C C . PHE A 1 103 ? 11.900 5.062 -5.591 1.00 92.00 103 PHE A C 1
ATOM 857 O O . PHE A 1 103 ? 12.945 5.412 -6.168 1.00 92.00 103 PHE A O 1
ATOM 864 N N . ASN A 1 104 ? 10.702 5.505 -5.983 1.00 91.00 104 ASN A N 1
ATOM 865 C CA . ASN A 1 104 ? 10.450 6.247 -7.222 1.00 91.00 104 ASN A CA 1
ATOM 866 C C . ASN A 1 104 ? 9.911 7.673 -7.026 1.00 91.00 104 ASN A C 1
ATOM 868 O O . ASN A 1 104 ? 9.813 8.409 -8.006 1.00 91.00 104 ASN A O 1
ATOM 872 N N . GLY A 1 105 ? 9.580 8.083 -5.802 1.00 78.31 105 GLY A N 1
ATOM 873 C CA . GLY A 1 105 ? 9.016 9.397 -5.491 1.00 78.31 105 GLY A CA 1
ATOM 874 C C . GLY A 1 105 ? 9.863 10.543 -6.043 1.00 78.31 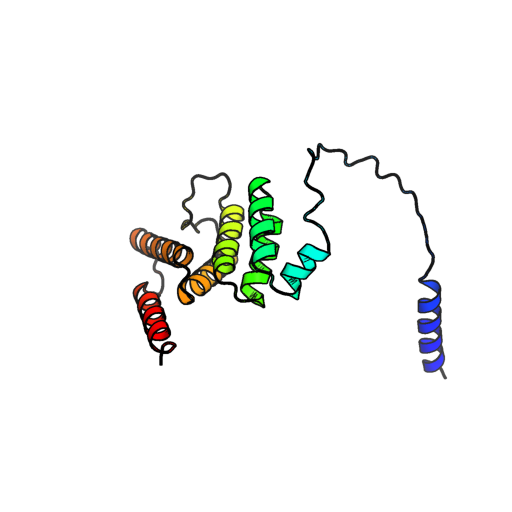105 GLY A C 1
ATOM 875 O O . GLY A 1 105 ? 11.093 10.521 -5.962 1.00 78.31 105 GLY A O 1
ATOM 876 N N . GLY A 1 106 ? 9.194 11.522 -6.660 1.00 70.12 106 GLY A N 1
ATOM 877 C CA . GLY A 1 106 ? 9.838 12.680 -7.290 1.00 70.12 106 GLY A CA 1
ATOM 878 C C . GLY A 1 106 ? 10.501 12.403 -8.645 1.00 70.12 106 GLY A C 1
ATOM 879 O O . GLY A 1 106 ? 11.229 13.254 -9.147 1.00 70.12 106 GLY A O 1
ATOM 880 N N . LYS A 1 107 ? 10.278 11.230 -9.250 1.00 78.00 107 LYS A N 1
ATOM 881 C CA . LYS A 1 107 ? 10.877 10.836 -10.535 1.00 78.00 107 LYS A CA 1
ATOM 882 C C . LYS A 1 107 ? 9.784 10.566 -11.569 1.00 78.00 107 LYS A C 1
ATOM 884 O O . LYS A 1 107 ? 8.683 10.152 -11.218 1.00 78.00 107 LYS A O 1
ATOM 889 N N . HIS A 1 108 ? 10.101 10.737 -12.854 1.00 81.50 108 HIS A N 1
ATOM 890 C CA . HIS A 1 108 ? 9.229 10.347 -13.972 1.00 81.50 108 HIS A CA 1
ATOM 891 C C . HIS A 1 108 ? 9.204 8.819 -14.144 1.00 81.50 108 HIS A C 1
ATOM 893 O O . HIS A 1 108 ? 9.701 8.281 -15.130 1.00 81.50 108 HIS A O 1
ATOM 899 N N . ALA A 1 109 ? 8.684 8.114 -13.144 1.00 88.00 109 ALA A N 1
ATOM 900 C CA . ALA A 1 109 ? 8.520 6.670 -13.149 1.00 88.00 109 ALA A CA 1
ATOM 901 C C . ALA A 1 109 ? 7.036 6.322 -13.276 1.00 88.00 109 ALA A C 1
ATOM 903 O O . ALA A 1 109 ? 6.169 6.992 -12.716 1.00 88.00 109 ALA A O 1
ATOM 904 N N . MET A 1 110 ? 6.747 5.241 -13.992 1.00 91.06 110 MET A N 1
ATOM 905 C CA . MET A 1 110 ? 5.406 4.663 -14.014 1.00 91.06 110 MET A CA 1
ATOM 906 C C . MET A 1 110 ? 5.195 3.805 -12.765 1.00 91.06 110 MET A C 1
ATOM 908 O O . MET A 1 110 ? 6.154 3.248 -12.237 1.00 91.06 110 MET A O 1
ATOM 912 N N . LEU A 1 111 ? 3.948 3.625 -12.315 1.00 91.38 111 LEU A N 1
ATOM 913 C CA . LEU A 1 111 ? 3.654 2.782 -11.144 1.00 91.38 111 LEU A CA 1
ATOM 914 C C . LEU A 1 111 ? 4.245 1.366 -11.301 1.00 91.38 111 LEU A C 1
ATOM 916 O O . LEU A 1 111 ? 4.915 0.846 -10.415 1.00 91.38 111 LEU A O 1
ATOM 920 N N . TRP A 1 112 ? 4.130 0.755 -12.476 1.00 91.25 112 TRP A N 1
ATOM 921 C CA . TRP A 1 112 ? 4.704 -0.573 -12.733 1.00 91.25 112 TRP A CA 1
ATOM 922 C C . TRP A 1 112 ? 6.240 -0.600 -12.862 1.00 91.25 112 TRP A C 1
ATOM 924 O O . TRP A 1 112 ? 6.809 -1.678 -13.037 1.00 91.25 112 TRP A O 1
ATOM 934 N N . ASP A 1 113 ? 6.929 0.542 -12.786 1.00 91.56 113 ASP A N 1
ATOM 935 C CA . ASP A 1 113 ? 8.390 0.597 -12.827 1.00 91.56 113 ASP A CA 1
ATOM 936 C C . ASP A 1 113 ? 9.001 0.156 -11.488 1.00 91.56 113 ASP A C 1
ATOM 938 O O . ASP A 1 113 ? 8.963 0.864 -10.478 1.00 91.56 113 ASP A O 1
ATOM 942 N N . MET A 1 114 ? 9.605 -1.034 -11.507 1.00 91.12 114 MET A N 1
ATOM 943 C CA . MET A 1 114 ? 10.340 -1.611 -10.378 1.00 91.12 114 MET A CA 1
ATOM 944 C C . MET A 1 114 ? 11.853 -1.707 -10.634 1.00 91.12 114 MET A C 1
ATOM 946 O O . MET A 1 114 ? 12.550 -2.477 -9.966 1.00 91.12 114 MET A O 1
ATOM 950 N N . THR A 1 115 ? 12.384 -0.973 -11.616 1.00 90.06 115 THR A N 1
ATOM 951 C CA . THR A 1 115 ? 13.811 -1.031 -11.988 1.00 90.06 115 THR A CA 1
ATOM 952 C C . THR A 1 115 ? 14.738 -0.564 -10.870 1.00 90.06 115 THR A C 1
ATOM 954 O O . THR A 1 115 ? 15.855 -1.061 -10.761 1.00 90.06 115 THR A O 1
ATOM 957 N N . ARG A 1 116 ? 14.257 0.337 -10.007 1.00 91.44 116 ARG A N 1
ATOM 958 C CA . ARG A 1 116 ? 15.015 0.929 -8.893 1.00 91.44 116 ARG A CA 1
ATOM 959 C C . ARG A 1 116 ? 14.941 0.146 -7.586 1.00 91.44 116 ARG A C 1
ATOM 961 O O . ARG A 1 116 ? 15.595 0.521 -6.621 1.00 91.44 116 ARG A O 1
ATOM 968 N N . PHE A 1 117 ? 14.144 -0.914 -7.547 1.00 92.88 117 PHE A N 1
ATOM 969 C CA . PHE A 1 117 ? 14.047 -1.775 -6.378 1.00 92.88 117 PHE A CA 1
ATOM 970 C C . PHE A 1 117 ? 15.228 -2.736 -6.356 1.00 92.88 117 PHE A C 1
ATOM 972 O O . PHE A 1 117 ? 15.500 -3.400 -7.366 1.00 92.88 117 PHE A O 1
ATOM 979 N N . ASP A 1 118 ? 15.863 -2.874 -5.194 1.00 94.38 118 ASP A N 1
ATOM 980 C CA . ASP A 1 118 ? 16.736 -4.012 -4.931 1.00 94.38 118 ASP A CA 1
ATOM 981 C C . ASP A 1 118 ? 15.928 -5.329 -4.991 1.00 94.38 118 ASP A C 1
ATOM 983 O O . ASP A 1 118 ? 14.692 -5.313 -4.902 1.00 94.38 118 ASP A O 1
ATOM 987 N N . PRO A 1 119 ? 16.588 -6.488 -5.169 1.00 93.50 119 PRO A N 1
ATOM 988 C CA . PRO A 1 119 ? 15.892 -7.760 -5.329 1.00 93.50 119 PRO A CA 1
ATOM 989 C C . PRO A 1 119 ? 14.910 -8.088 -4.198 1.00 93.50 119 PRO A C 1
ATOM 991 O O . PRO A 1 119 ? 13.825 -8.604 -4.479 1.00 93.50 119 PRO A O 1
ATOM 994 N N . LYS A 1 120 ? 15.246 -7.765 -2.941 1.00 95.38 120 LYS A N 1
ATOM 995 C CA . LYS A 1 120 ? 14.410 -8.114 -1.789 1.00 95.38 120 LYS A CA 1
ATOM 996 C C . LYS A 1 120 ? 13.194 -7.205 -1.694 1.00 95.38 120 LYS A C 1
ATOM 998 O O . LYS A 1 120 ? 12.075 -7.688 -1.518 1.00 95.38 120 LYS A O 1
ATOM 1003 N N . SER A 1 121 ? 13.384 -5.906 -1.893 1.00 94.81 121 SER A N 1
ATOM 1004 C CA . SER A 1 121 ? 12.268 -4.961 -1.940 1.00 94.81 121 SER A CA 1
ATOM 1005 C C . SER A 1 121 ? 11.338 -5.253 -3.116 1.00 94.81 121 SER A C 1
ATOM 1007 O O . SER A 1 121 ? 10.120 -5.156 -2.970 1.00 94.81 121 SER A O 1
ATOM 1009 N N . ARG A 1 122 ? 11.885 -5.684 -4.264 1.00 95.44 122 ARG A N 1
ATOM 1010 C CA . ARG A 1 122 ? 11.094 -6.106 -5.430 1.00 95.44 122 ARG A CA 1
ATOM 1011 C C . ARG A 1 122 ? 10.229 -7.329 -5.128 1.00 95.44 122 ARG A C 1
ATOM 1013 O O . ARG A 1 122 ? 9.060 -7.362 -5.505 1.00 95.44 122 ARG A O 1
ATOM 1020 N N . GLU A 1 123 ? 10.788 -8.327 -4.449 1.00 96.00 123 GLU A N 1
ATOM 1021 C CA . GLU A 1 123 ? 10.039 -9.502 -3.996 1.00 96.00 123 GLU A CA 1
ATOM 1022 C C . GLU A 1 123 ? 8.860 -9.089 -3.104 1.00 96.00 123 GLU A C 1
ATOM 1024 O O . GLU A 1 123 ? 7.733 -9.535 -3.322 1.00 96.00 123 GLU A O 1
ATOM 1029 N N . MET A 1 124 ? 9.102 -8.177 -2.158 1.00 96.00 124 MET A N 1
ATOM 1030 C CA . MET A 1 124 ? 8.079 -7.676 -1.243 1.00 96.00 124 MET A CA 1
ATOM 1031 C C . MET A 1 124 ? 6.944 -6.946 -1.973 1.00 96.00 124 MET A C 1
ATOM 1033 O O . MET A 1 124 ? 5.776 -7.261 -1.750 1.00 96.00 124 MET A O 1
ATOM 1037 N N . VAL A 1 125 ? 7.239 -6.013 -2.886 1.00 96.06 125 VAL A N 1
ATOM 1038 C CA . VAL A 1 125 ? 6.166 -5.326 -3.632 1.00 96.06 125 VAL A CA 1
ATOM 1039 C C . VAL A 1 125 ? 5.371 -6.273 -4.522 1.00 96.06 125 VAL A C 1
ATOM 1041 O O . VAL A 1 125 ? 4.146 -6.165 -4.593 1.00 96.06 125 VAL A O 1
ATOM 1044 N N . LEU A 1 126 ? 6.038 -7.239 -5.160 1.00 97.00 126 LEU A N 1
ATOM 1045 C CA . LEU A 1 126 ? 5.358 -8.255 -5.959 1.00 97.00 126 LEU A CA 1
ATOM 1046 C C . LEU A 1 126 ? 4.483 -9.157 -5.090 1.00 97.00 126 LEU A C 1
ATOM 1048 O O . LEU A 1 126 ? 3.407 -9.548 -5.537 1.00 97.00 126 LEU A O 1
ATOM 1052 N N . HIS A 1 127 ? 4.905 -9.469 -3.864 1.00 97.50 127 HIS A N 1
ATOM 1053 C CA . HIS A 1 127 ? 4.081 -10.200 -2.908 1.00 97.50 127 HIS A CA 1
ATOM 1054 C C . HIS A 1 127 ? 2.768 -9.455 -2.627 1.00 97.50 127 HIS A C 1
ATOM 1056 O O . HIS A 1 127 ? 1.696 -10.019 -2.847 1.00 97.50 127 HIS A O 1
ATOM 1062 N N . TYR A 1 128 ? 2.826 -8.178 -2.232 1.00 98.31 128 TYR A N 1
ATOM 1063 C CA . TYR A 1 128 ? 1.623 -7.391 -1.926 1.00 98.31 128 TYR A CA 1
ATOM 1064 C C . TYR A 1 128 ? 0.698 -7.224 -3.132 1.00 98.31 128 TYR A C 1
ATOM 1066 O O . TYR A 1 128 ? -0.514 -7.418 -3.015 1.00 98.31 128 TYR A O 1
ATOM 1074 N N . LEU A 1 129 ? 1.259 -6.957 -4.312 1.00 97.94 129 LEU A N 1
ATOM 1075 C CA . LEU A 1 129 ? 0.483 -6.886 -5.546 1.00 97.94 129 LEU A CA 1
ATOM 1076 C C . LEU A 1 129 ? -0.216 -8.212 -5.873 1.00 97.94 129 LEU A C 1
ATOM 1078 O O . LEU A 1 129 ? -1.403 -8.211 -6.195 1.00 97.94 129 LEU A O 1
ATOM 1082 N N . LYS A 1 130 ? 0.489 -9.349 -5.774 1.00 98.00 130 LYS A N 1
ATOM 1083 C CA . LYS A 1 130 ? -0.088 -10.682 -6.028 1.00 98.00 130 LYS A CA 1
ATOM 1084 C C . LYS A 1 130 ? -1.195 -11.007 -5.036 1.00 98.00 130 LYS A C 1
ATOM 1086 O O . LYS A 1 130 ? -2.239 -11.505 -5.445 1.00 98.00 130 LYS A O 1
ATOM 1091 N N . MET A 1 131 ? -0.991 -10.693 -3.758 1.00 97.62 131 MET A N 1
ATOM 1092 C CA . MET A 1 131 ? -1.999 -10.901 -2.719 1.00 97.62 131 MET A CA 1
ATOM 1093 C C . MET A 1 131 ? -3.251 -10.054 -2.963 1.00 97.62 131 MET A C 1
ATOM 1095 O O . MET A 1 131 ? -4.361 -10.582 -2.893 1.00 97.62 131 MET A O 1
ATOM 1099 N N . GLY A 1 132 ? -3.086 -8.776 -3.315 1.00 97.38 132 GLY A N 1
ATOM 1100 C CA . GLY A 1 132 ? -4.200 -7.904 -3.682 1.00 97.38 132 GLY A CA 1
ATOM 1101 C C . GLY A 1 132 ? -4.944 -8.410 -4.918 1.00 97.38 132 GLY A C 1
ATOM 1102 O O . GLY A 1 132 ? -6.164 -8.550 -4.887 1.00 97.38 132 GLY A O 1
ATOM 1103 N N . ALA A 1 133 ? -4.219 -8.740 -5.989 1.00 97.56 133 ALA A N 1
ATOM 1104 C CA . ALA A 1 133 ? -4.803 -9.221 -7.239 1.00 97.56 133 ALA A CA 1
ATOM 1105 C C . ALA A 1 133 ? -5.563 -10.544 -7.061 1.00 97.56 133 ALA A C 1
ATOM 1107 O O . ALA A 1 133 ? -6.700 -10.657 -7.513 1.00 97.56 133 ALA A O 1
ATOM 1108 N N . LYS A 1 134 ? -4.982 -11.511 -6.337 1.00 96.50 134 LYS A N 1
ATOM 1109 C CA . LYS A 1 134 ? -5.623 -12.799 -6.024 1.00 96.50 134 LYS A CA 1
ATOM 1110 C C . LYS A 1 134 ? -6.943 -12.632 -5.265 1.00 96.50 134 LYS A C 1
ATOM 1112 O O . LYS A 1 134 ? -7.834 -13.464 -5.385 1.00 96.50 134 LYS A O 1
ATOM 1117 N N . ARG A 1 135 ? -7.071 -11.561 -4.484 1.00 94.25 135 ARG A N 1
ATOM 1118 C CA . ARG A 1 135 ? -8.274 -11.230 -3.710 1.00 94.25 135 ARG A CA 1
ATOM 1119 C C . ARG A 1 135 ? -9.209 -10.245 -4.431 1.00 94.25 135 ARG A C 1
ATOM 1121 O O . ARG A 1 135 ? -10.122 -9.718 -3.809 1.00 94.25 135 ARG A O 1
ATOM 1128 N N . GLY A 1 136 ? -8.984 -9.970 -5.718 1.00 95.12 136 GLY A N 1
ATOM 1129 C CA . GLY A 1 136 ? -9.879 -9.148 -6.539 1.00 95.12 136 GLY A CA 1
ATOM 1130 C C . GLY A 1 136 ? -9.584 -7.644 -6.549 1.00 95.12 136 GLY A C 1
ATOM 1131 O O . GLY A 1 136 ? -10.377 -6.872 -7.090 1.00 95.12 136 GLY A O 1
ATOM 1132 N N . ASN A 1 137 ? -8.449 -7.185 -6.006 1.00 96.62 137 ASN A N 1
ATOM 1133 C CA . ASN A 1 137 ? -8.048 -5.781 -6.126 1.00 96.62 137 ASN A CA 1
ATOM 1134 C C . ASN A 1 137 ? -7.628 -5.472 -7.577 1.00 96.62 137 ASN A C 1
ATOM 1136 O O . ASN A 1 137 ? -6.562 -5.888 -8.043 1.00 96.62 137 ASN A O 1
ATOM 1140 N N . LYS A 1 138 ? -8.476 -4.722 -8.290 1.00 96.88 138 LYS A N 1
ATOM 1141 C CA . LYS A 1 138 ? -8.298 -4.403 -9.716 1.00 96.88 138 LYS A CA 1
ATOM 1142 C C . LYS A 1 138 ? -7.081 -3.521 -9.990 1.00 96.88 138 LYS A C 1
ATOM 1144 O O . LYS A 1 138 ? -6.460 -3.678 -11.039 1.00 96.88 138 LYS A O 1
ATOM 1149 N N . ASP A 1 139 ?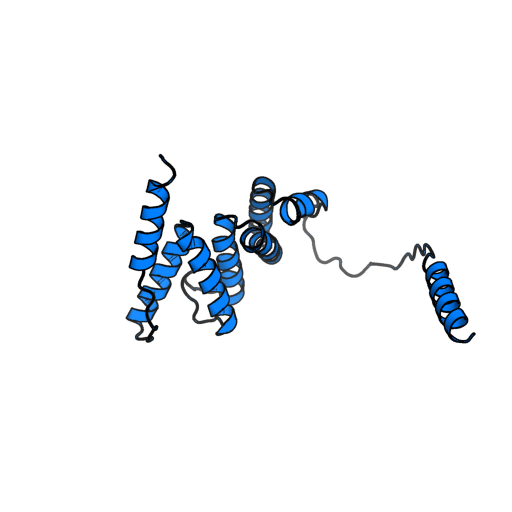 -6.721 -2.625 -9.074 1.00 97.00 139 ASP A N 1
ATOM 1150 C CA . ASP A 1 139 ? -5.553 -1.756 -9.247 1.00 97.00 139 ASP A CA 1
ATOM 1151 C C . ASP A 1 139 ? -4.254 -2.551 -9.098 1.00 97.00 139 ASP A C 1
ATOM 1153 O O . ASP A 1 139 ? -3.365 -2.447 -9.947 1.00 97.00 139 ASP A O 1
ATOM 1157 N N . ALA A 1 140 ? -4.189 -3.444 -8.105 1.00 97.50 140 ALA A N 1
ATOM 1158 C CA . ALA A 1 140 ? -3.068 -4.368 -7.951 1.00 97.50 140 ALA A CA 1
ATOM 1159 C C . ALA A 1 140 ? -2.906 -5.279 -9.181 1.00 97.50 140 ALA A C 1
ATOM 1161 O O . ALA A 1 140 ? -1.802 -5.428 -9.711 1.00 97.50 140 ALA A O 1
ATOM 1162 N N . LEU A 1 141 ? -4.013 -5.834 -9.687 1.00 97.19 141 LEU A N 1
ATOM 1163 C CA . LEU A 1 141 ? -4.006 -6.650 -10.902 1.00 97.19 141 LEU A CA 1
ATOM 1164 C C . LEU A 1 141 ? -3.518 -5.853 -12.121 1.00 97.19 141 LEU A C 1
ATOM 1166 O O . LEU A 1 141 ? -2.673 -6.336 -12.876 1.00 97.19 141 LEU A O 1
ATOM 1170 N N . ARG A 1 142 ? -4.009 -4.620 -12.301 1.00 97.25 142 ARG A N 1
ATOM 1171 C CA . ARG A 1 142 ? -3.606 -3.741 -13.410 1.00 97.25 142 ARG A CA 1
ATOM 1172 C C . ARG A 1 142 ? -2.099 -3.492 -13.395 1.00 97.25 142 ARG A C 1
ATOM 1174 O O . ARG A 1 142 ? -1.459 -3.597 -14.441 1.00 97.25 142 ARG A O 1
ATOM 1181 N N . VAL A 1 143 ? -1.530 -3.192 -12.228 1.00 96.88 143 VAL A N 1
ATOM 1182 C CA . VAL A 1 143 ? -0.085 -2.977 -12.081 1.00 96.88 143 VAL A CA 1
ATOM 1183 C C . VAL A 1 143 ? 0.704 -4.246 -12.402 1.00 96.88 143 VAL A C 1
ATOM 1185 O O . VAL A 1 143 ? 1.674 -4.164 -13.152 1.00 96.88 143 VAL A O 1
ATOM 1188 N N . LEU A 1 144 ? 0.286 -5.417 -11.907 1.00 96.19 144 LEU A N 1
ATOM 1189 C CA . LEU A 1 144 ? 0.965 -6.682 -12.218 1.00 96.19 144 LEU A CA 1
ATOM 1190 C C . LEU A 1 144 ? 0.984 -6.981 -13.713 1.00 96.19 144 LEU A C 1
ATOM 1192 O O . LEU A 1 144 ? 2.029 -7.344 -14.248 1.00 96.19 144 LEU A O 1
ATOM 1196 N N . ILE A 1 145 ? -0.154 -6.810 -14.391 1.00 95.06 145 ILE A N 1
ATOM 1197 C CA . ILE A 1 145 ? -0.248 -7.025 -15.839 1.00 95.06 145 ILE A CA 1
ATOM 1198 C C . ILE A 1 145 ? 0.752 -6.127 -16.566 1.00 95.06 145 ILE A C 1
ATOM 1200 O O . ILE A 1 145 ? 1.506 -6.607 -17.412 1.00 95.06 145 ILE A O 1
ATOM 1204 N N . ARG A 1 146 ? 0.799 -4.835 -16.216 1.00 94.75 146 ARG A N 1
ATOM 1205 C CA . ARG A 1 146 ? 1.731 -3.877 -16.826 1.00 94.75 146 ARG A CA 1
ATOM 1206 C C . ARG A 1 146 ? 3.187 -4.239 -16.553 1.00 94.75 146 ARG A C 1
ATOM 1208 O O . ARG A 1 146 ? 3.985 -4.223 -17.483 1.00 94.75 146 ARG A O 1
ATOM 1215 N N . TYR A 1 147 ? 3.513 -4.615 -15.318 1.00 93.69 147 TYR A N 1
ATOM 1216 C CA . TYR A 1 147 ? 4.858 -5.042 -14.937 1.00 93.69 147 TYR A CA 1
ATOM 1217 C C . TYR A 1 147 ? 5.336 -6.238 -15.773 1.00 93.69 147 TYR A C 1
ATOM 1219 O O . TYR A 1 147 ? 6.414 -6.185 -16.368 1.00 93.69 147 TYR A O 1
ATOM 1227 N N . TYR A 1 148 ? 4.518 -7.290 -15.878 1.00 91.06 148 TYR A N 1
ATOM 1228 C CA . TYR A 1 148 ? 4.878 -8.482 -16.648 1.00 91.06 148 TYR A CA 1
ATOM 1229 C C . TYR A 1 148 ? 4.932 -8.215 -18.154 1.00 91.06 148 TYR A C 1
ATOM 1231 O O . TYR A 1 148 ? 5.868 -8.665 -18.812 1.00 91.06 148 TYR A O 1
ATOM 1239 N N . THR A 1 149 ? 3.995 -7.432 -18.694 1.00 91.44 149 THR A N 1
ATOM 1240 C CA . THR A 1 149 ? 3.988 -7.077 -20.125 1.00 91.44 149 THR A CA 1
ATOM 1241 C C . THR A 1 149 ? 5.261 -6.318 -20.498 1.00 91.44 149 THR A C 1
ATOM 1243 O O . THR A 1 149 ? 5.966 -6.721 -21.418 1.00 91.44 149 THR A O 1
ATOM 1246 N N . ALA A 1 150 ? 5.631 -5.305 -19.707 1.00 87.06 150 ALA A N 1
ATOM 1247 C CA . ALA A 1 150 ? 6.867 -4.562 -19.921 1.00 87.06 150 ALA A CA 1
ATOM 1248 C C . ALA A 1 150 ? 8.107 -5.471 -19.814 1.00 87.06 150 ALA A C 1
ATOM 1250 O O . ALA A 1 150 ? 9.019 -5.365 -20.626 1.00 87.06 150 ALA A O 1
ATOM 1251 N N . SER A 1 151 ? 8.167 -6.405 -18.855 1.00 81.75 151 SER A N 1
ATOM 1252 C CA . SER A 1 151 ? 9.330 -7.306 -18.753 1.00 81.75 151 SER A CA 1
ATOM 1253 C C . SER A 1 151 ? 9.541 -8.182 -19.992 1.00 81.75 151 SER A C 1
ATOM 1255 O O . SER A 1 151 ? 10.690 -8.427 -20.358 1.00 81.75 151 SER A O 1
ATOM 1257 N N . VAL A 1 152 ? 8.451 -8.597 -20.647 1.00 81.12 152 VAL A N 1
ATOM 1258 C CA . VAL A 1 152 ? 8.498 -9.379 -21.888 1.00 81.12 152 VAL A CA 1
ATOM 1259 C C . VAL A 1 152 ? 8.975 -8.506 -23.047 1.00 81.12 152 VAL A C 1
ATOM 1261 O O . VAL A 1 152 ? 9.889 -8.905 -23.762 1.00 81.12 152 VAL A O 1
ATOM 1264 N N . GLU A 1 153 ? 8.420 -7.299 -23.191 1.00 79.31 153 GLU A N 1
ATOM 1265 C CA . GLU A 1 153 ? 8.815 -6.343 -24.239 1.00 79.31 153 GLU A CA 1
ATOM 1266 C C . GLU A 1 153 ? 10.312 -5.992 -24.183 1.00 79.31 153 GLU A C 1
ATOM 1268 O O . GLU A 1 153 ? 10.956 -5.868 -25.221 1.00 79.31 153 GLU A O 1
ATOM 1273 N N . TYR A 1 154 ? 10.892 -5.893 -22.982 1.00 75.00 154 TYR A N 1
ATOM 1274 C CA . TYR A 1 154 ? 12.311 -5.568 -22.785 1.00 75.00 154 TYR A CA 1
ATOM 1275 C C . TYR A 1 154 ? 13.239 -6.793 -22.676 1.00 75.00 154 TYR A C 1
ATOM 1277 O O . TYR A 1 154 ? 14.373 -6.657 -22.213 1.00 75.00 154 TYR A O 1
ATOM 1285 N N . GLY A 1 155 ? 12.783 -7.991 -23.064 1.00 63.31 155 GLY A N 1
ATOM 1286 C CA . GLY A 1 155 ? 13.631 -9.188 -23.144 1.00 63.31 155 GLY A CA 1
ATOM 1287 C C . GLY A 1 155 ? 14.167 -9.695 -21.799 1.00 63.31 155 GLY A C 1
ATOM 1288 O O . GLY A 1 155 ? 15.166 -10.411 -21.762 1.00 63.31 155 GLY A O 1
ATOM 1289 N N . LYS A 1 156 ? 13.533 -9.336 -20.675 1.00 63.84 156 LYS A N 1
ATOM 1290 C CA . LYS A 1 156 ? 13.878 -9.900 -19.365 1.00 63.84 156 LYS A CA 1
ATOM 1291 C C . LYS A 1 156 ? 13.148 -11.231 -19.216 1.00 63.84 156 LYS A C 1
ATOM 1293 O O . LYS A 1 156 ? 11.952 -11.241 -18.930 1.00 63.84 156 LYS A O 1
ATOM 1298 N N . GLU A 1 157 ? 13.864 -12.344 -19.393 1.00 49.41 157 GLU A N 1
ATOM 1299 C CA . GLU A 1 157 ? 13.366 -13.689 -19.081 1.00 49.41 157 GLU A CA 1
ATOM 1300 C C . GLU A 1 157 ? 12.783 -13.712 -17.661 1.00 49.41 157 GLU A C 1
ATOM 1302 O O . GLU A 1 157 ? 13.495 -13.732 -16.657 1.00 49.41 157 GLU A O 1
ATOM 1307 N N . THR A 1 158 ? 11.458 -13.698 -17.559 1.00 52.44 158 THR A N 1
ATOM 1308 C CA . THR A 1 158 ? 10.759 -13.963 -16.308 1.00 52.44 158 THR A CA 1
ATOM 1309 C C . THR A 1 158 ? 10.191 -15.366 -16.415 1.00 52.44 158 THR A C 1
ATOM 1311 O O . THR A 1 158 ? 9.318 -15.632 -17.237 1.00 52.44 158 THR A O 1
ATOM 1314 N N . ARG A 1 159 ? 10.702 -16.292 -15.587 1.00 46.44 159 ARG A N 1
ATOM 1315 C CA . ARG A 1 159 ? 10.061 -17.595 -15.361 1.00 46.44 159 ARG A CA 1
ATOM 1316 C C . ARG A 1 159 ? 8.603 -17.321 -14.980 1.00 46.44 159 ARG A C 1
ATOM 1318 O O . ARG A 1 159 ? 8.313 -16.670 -13.977 1.00 46.44 159 ARG A O 1
ATOM 1325 N N . THR A 1 160 ? 7.718 -17.712 -15.879 1.00 45.47 160 THR A N 1
ATOM 1326 C CA . THR A 1 160 ? 6.386 -17.157 -16.112 1.00 45.47 160 THR A CA 1
ATOM 1327 C C . THR A 1 160 ? 5.387 -17.438 -14.990 1.00 45.47 160 THR A C 1
ATOM 1329 O O . THR A 1 160 ? 5.139 -18.593 -14.660 1.00 45.47 160 THR A O 1
ATOM 1332 N N . LEU A 1 161 ? 4.717 -16.389 -14.500 1.00 48.75 161 LEU A N 1
ATOM 1333 C CA . LEU A 1 161 ? 3.343 -16.463 -13.987 1.00 48.75 161 LEU A CA 1
ATOM 1334 C C . LEU A 1 161 ? 2.483 -15.649 -14.954 1.00 48.75 161 LEU A C 1
ATOM 1336 O O . LEU A 1 161 ? 2.556 -14.421 -14.982 1.00 48.75 161 LEU A O 1
ATOM 1340 N N . HIS A 1 162 ? 1.738 -16.339 -15.813 1.00 51.84 162 HIS A N 1
ATOM 1341 C CA . HIS A 1 162 ? 0.961 -15.700 -16.870 1.00 51.84 162 HIS A CA 1
ATOM 1342 C C . HIS A 1 162 ? -0.293 -15.038 -16.263 1.00 51.84 162 HIS A C 1
ATOM 1344 O O . HIS A 1 162 ? -1.005 -15.700 -15.506 1.00 51.84 162 HIS A O 1
ATOM 1350 N N . PRO A 1 163 ? -0.642 -13.783 -16.619 1.00 49.31 163 PRO A N 1
ATOM 1351 C CA . PRO A 1 163 ? -1.792 -13.066 -16.050 1.00 49.31 163 PRO A CA 1
ATOM 1352 C C . PRO A 1 163 ? -3.128 -13.826 -16.080 1.00 49.31 163 PRO A C 1
ATOM 1354 O O . PRO A 1 163 ? -3.961 -13.644 -15.196 1.00 49.31 163 PRO A O 1
ATOM 1357 N N . ARG A 1 164 ? -3.313 -14.723 -17.063 1.00 52.25 164 ARG A N 1
ATOM 1358 C CA . ARG A 1 164 ? -4.502 -15.592 -17.188 1.00 52.25 164 ARG A CA 1
ATOM 1359 C C . ARG A 1 164 ? -4.754 -16.485 -15.965 1.00 52.25 164 ARG A C 1
ATOM 1361 O O . ARG A 1 164 ? -5.904 -16.813 -15.714 1.00 52.25 164 ARG A O 1
ATOM 1368 N N . GLN A 1 165 ? -3.728 -16.842 -15.191 1.00 57.03 165 GLN A N 1
ATOM 1369 C CA . GLN A 1 165 ? -3.902 -17.697 -14.009 1.00 57.03 165 GLN A CA 1
ATOM 1370 C C . GLN A 1 165 ? -4.631 -16.980 -12.857 1.00 57.03 165 GLN A C 1
ATOM 1372 O O . GLN A 1 165 ? -5.334 -17.623 -12.091 1.00 57.03 165 GLN A O 1
ATOM 1377 N N . PHE A 1 166 ? -4.544 -15.647 -12.768 1.00 54.22 166 PHE A N 1
ATOM 1378 C CA . PHE A 1 166 ? -5.214 -14.873 -11.710 1.00 54.22 166 PHE A CA 1
ATOM 1379 C C . PHE A 1 166 ? -6.685 -14.555 -12.026 1.00 54.22 166 PHE A C 1
ATOM 1381 O O . PHE A 1 166 ? -7.494 -14.365 -11.118 1.00 54.22 166 PHE A O 1
ATOM 1388 N N . VAL A 1 167 ? -7.036 -14.493 -13.315 1.00 54.59 167 VAL A N 1
ATOM 1389 C CA . VAL A 1 167 ? -8.402 -14.185 -13.769 1.00 54.59 167 VAL A CA 1
ATOM 1390 C C . VAL A 1 167 ? -9.341 -15.375 -13.541 1.00 54.59 167 VAL A C 1
ATOM 1392 O O . VAL A 1 167 ? -10.479 -15.171 -13.139 1.00 54.59 167 VAL A O 1
ATOM 1395 N N . ASN A 1 168 ? -8.852 -16.606 -13.707 1.00 48.78 168 ASN A N 1
ATOM 1396 C CA . ASN A 1 168 ? -9.684 -17.805 -13.571 1.00 48.78 168 ASN A CA 1
ATOM 1397 C C . ASN A 1 168 ? -9.954 -18.192 -12.099 1.00 48.78 168 ASN A C 1
ATOM 1399 O O . ASN A 1 168 ? -11.061 -18.606 -11.774 1.00 48.78 168 ASN A O 1
ATOM 1403 N N . GLU A 1 169 ? -9.001 -17.982 -11.178 1.00 49.47 169 GLU A N 1
ATOM 1404 C CA . GLU A 1 169 ? -9.203 -18.279 -9.741 1.00 49.47 169 GLU A CA 1
ATOM 1405 C C . GLU A 1 169 ? -10.196 -17.325 -9.047 1.00 49.47 169 GLU A C 1
ATOM 1407 O O . GLU A 1 169 ? -10.781 -17.671 -8.020 1.00 49.47 169 GLU A O 1
ATOM 1412 N N . SER A 1 170 ? -10.378 -16.109 -9.573 1.00 49.84 170 SER A N 1
ATOM 1413 C CA . SER A 1 170 ? -11.283 -15.106 -8.990 1.00 49.84 170 SER A CA 1
ATOM 1414 C C . SER A 1 170 ? -12.726 -15.244 -9.484 1.00 49.84 170 SER A C 1
ATOM 1416 O O . SER A 1 170 ? -13.646 -14.887 -8.751 1.00 49.84 170 SER A O 1
ATOM 1418 N N . SER A 1 171 ? -12.946 -15.813 -10.675 1.00 48.81 171 SER A N 1
ATOM 1419 C CA . SER A 1 171 ? -14.290 -16.137 -11.168 1.00 48.81 171 SER A CA 1
ATOM 1420 C C . SER A 1 171 ? -14.883 -17.387 -10.515 1.00 48.81 171 SER A C 1
ATOM 1422 O O . SER A 1 171 ? -16.086 -17.418 -10.291 1.00 48.81 171 SER A O 1
ATOM 1424 N N . GLU A 1 172 ? -14.066 -18.388 -10.168 1.00 47.69 172 GLU A N 1
ATOM 1425 C CA . GLU A 1 172 ? -14.561 -19.641 -9.567 1.00 47.69 172 GLU A CA 1
ATOM 1426 C C . GLU A 1 172 ? -15.024 -19.478 -8.111 1.00 47.69 172 GLU A C 1
ATOM 1428 O O . GLU A 1 172 ? -15.932 -20.181 -7.676 1.00 47.69 172 GLU A O 1
ATOM 1433 N N . LYS A 1 173 ? -14.460 -18.526 -7.354 1.00 49.72 173 LYS A N 1
ATOM 1434 C CA . LYS A 1 173 ? -14.869 -18.300 -5.955 1.00 49.72 173 LYS A CA 1
ATOM 1435 C C . LYS A 1 173 ? -16.179 -17.531 -5.806 1.00 49.72 173 LYS A C 1
ATOM 1437 O O . LYS A 1 173 ? -16.907 -17.784 -4.852 1.00 49.72 173 LYS A O 1
ATOM 1442 N N . ASN A 1 174 ? -16.508 -16.655 -6.755 1.00 45.56 174 ASN A N 1
ATOM 1443 C CA . ASN A 1 174 ? -17.761 -15.894 -6.726 1.00 45.56 174 ASN A CA 1
ATOM 1444 C C . ASN A 1 174 ? -18.992 -16.743 -7.090 1.00 45.56 174 ASN A C 1
ATOM 1446 O O . ASN A 1 174 ? -20.105 -16.314 -6.824 1.00 45.56 174 ASN A O 1
ATOM 1450 N N . SER A 1 175 ? -18.818 -17.936 -7.670 1.00 45.75 175 SER A N 1
ATOM 1451 C CA . SER A 1 175 ? -19.924 -18.860 -7.977 1.00 45.75 175 SER A CA 1
ATOM 1452 C C . SER A 1 175 ? -20.268 -19.838 -6.848 1.00 45.75 175 SER A C 1
ATOM 1454 O O . SER A 1 175 ? -21.266 -20.542 -6.943 1.00 45.75 175 SER A O 1
ATOM 1456 N N . THR A 1 176 ? -19.452 -19.913 -5.792 1.00 47.44 176 THR A N 1
ATOM 1457 C CA . THR A 1 176 ? -19.630 -20.871 -4.680 1.00 47.44 176 THR A CA 1
ATOM 1458 C C . THR A 1 176 ? -20.159 -20.254 -3.383 1.00 47.44 176 THR A C 1
ATOM 1460 O O . THR A 1 176 ? -20.390 -20.994 -2.436 1.00 47.44 176 THR A O 1
ATOM 1463 N N . GLU A 1 177 ? -20.374 -18.936 -3.327 1.00 45.31 177 GLU A N 1
ATOM 1464 C CA . GLU A 1 177 ? -20.984 -18.250 -2.167 1.00 45.31 177 GLU A CA 1
ATOM 1465 C C . GLU A 1 177 ? -22.455 -17.831 -2.403 1.00 45.31 177 GLU A C 1
ATOM 1467 O O . GLU A 1 177 ? -23.050 -17.193 -1.540 1.00 45.31 177 GLU A O 1
ATOM 1472 N N . GLU A 1 178 ? -23.070 -18.223 -3.530 1.00 43.03 178 GLU A N 1
ATOM 1473 C CA . GLU A 1 178 ? -24.497 -17.975 -3.843 1.00 43.03 178 GLU A CA 1
ATOM 1474 C C . GLU A 1 178 ? -25.379 -19.250 -3.863 1.00 43.03 178 GLU A C 1
ATOM 1476 O O . GLU A 1 178 ? -26.430 -19.262 -4.504 1.00 43.03 178 GLU A O 1
ATOM 1481 N N . LEU A 1 179 ? -24.999 -20.321 -3.153 1.00 39.94 179 LEU A N 1
ATOM 1482 C CA . LEU A 1 179 ? -25.850 -21.512 -2.962 1.00 39.94 179 LEU A CA 1
ATOM 1483 C C . LEU A 1 179 ? -26.048 -21.862 -1.487 1.00 39.94 179 LEU A C 1
ATOM 1485 O O . LEU A 1 179 ? -25.029 -21.978 -0.769 1.00 39.94 179 LEU A O 1
#

pLDDT: mean 78.95, std 20.56, range [39.25, 98.62]

Radius of gyration: 24.07 Å; chains: 1; bounding box: 49×47×75 Å

Sequence (179 aa):
MKQFYIIAFICLLAMLGCSNGQDNSDKSLLKENTGNFPYIFESEEVQMAICLHGDTIAYQKVKKLYRDYNIEREVFFYSFVMANRYHYLPAYYDVYVCLWQAFNGGKHAMLWDMTRFDPKSREMVLHYLKMGAKRGNKDALRVLIRYYTASVEYGKETRTLHPRQFVNESSEKNSTEEL

Secondary structure (DSSP, 8-state):
-HHHHHHHHHHHHHHSS-----------S---------GGGS-HHHHHHHHHH--HHHHHHHHHHHHHTT-HHHHHHHHHHHHHHS--HHHHHHHHHHHHHHHHTTSS--TT--TTS-HHHHHHHHHHHHHHHHTT-HHHHHHHHHHHHHHHHTT-------THHHHHHHHHHHTSS--